Protein AF-A0A964ABP3-F1 (afdb_monomer)

Sequence (65 aa):
MKSFLFWGAALLLLVAALWLFHTSSRFLLDHDYLAGLLHVLVGLAVLRAGVEMARLAVVLKLRSR

Nearest PDB structures (foldseek):
  4di0-assemb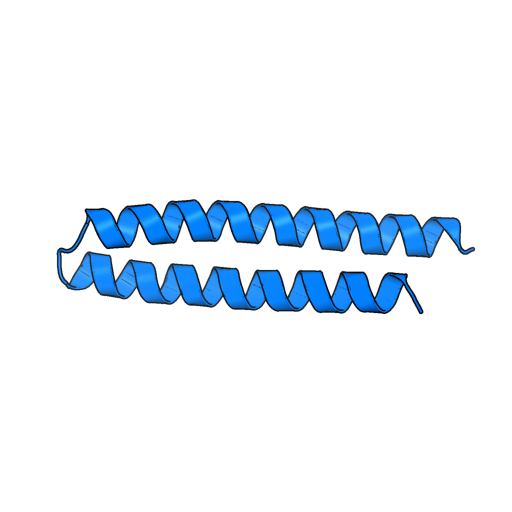ly1_B  TM=9.635E-01  e=4.626E+00  Burkholderia pseudomallei 1710b

Secondary structure (DSSP, 8-state):
-HHHHHHHHHHHHHHHHHHHHHHHHHHHHTT-HHHHHHHHHHHHHHHHHHHHHHHHHHHHHHHT-

Foldseek 3Di:
DVLVVLLVQLVVLLVVLVVLQVVLVVCVVVVVNVSSVVSNVVSVVSNVVSVVSNVVSVVVVVVVD

pLDDT: mean 93.99, std 7.42, range [61.53, 98.12]

Mean predicted aligned error: 3.5 Å

Structure (mmCIF, N/CA/C/O backbone):
data_AF-A0A964ABP3-F1
#
_entry.id   AF-A0A964ABP3-F1
#
loop_
_atom_site.group_PDB
_atom_site.id
_atom_site.type_symbol
_atom_site.label_atom_id
_atom_site.label_alt_id
_atom_site.label_comp_id
_atom_site.label_asym_id
_atom_site.label_entity_id
_atom_site.label_seq_id
_atom_site.pdbx_PDB_ins_code
_atom_site.Cartn_x
_atom_site.Cartn_y
_atom_site.Cartn_z
_atom_site.occupancy
_atom_site.B_iso_or_equiv
_atom_site.auth_seq_id
_atom_site.auth_comp_id
_atom_site.auth_asym_id
_atom_site.auth_atom_id
_atom_site.pdbx_PDB_model_num
ATOM 1 N N . MET A 1 1 ? -15.433 -9.580 19.515 1.00 62.88 1 MET A N 1
ATOM 2 C CA . MET A 1 1 ? -14.889 -10.446 18.438 1.00 62.88 1 MET A CA 1
ATOM 3 C C . MET A 1 1 ? -14.810 -9.743 17.083 1.00 62.88 1 MET A C 1
ATOM 5 O O . MET A 1 1 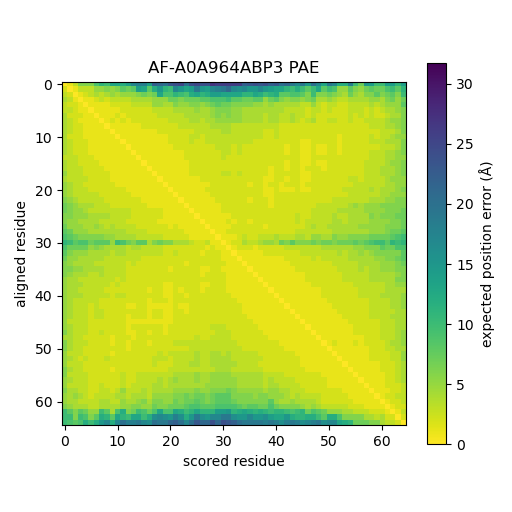? -13.723 -9.691 16.533 1.00 62.88 1 MET A O 1
ATOM 9 N N . LYS A 1 2 ? -15.890 -9.136 16.562 1.00 73.56 2 LYS A N 1
ATOM 10 C CA . LYS A 1 2 ? -15.890 -8.508 15.219 1.00 73.56 2 LYS A CA 1
ATOM 11 C C . LYS A 1 2 ? -14.804 -7.433 15.015 1.00 73.56 2 LYS A C 1
ATOM 13 O O . LYS A 1 2 ? -14.123 -7.465 14.005 1.00 73.56 2 LYS A O 1
ATOM 18 N N . SER A 1 3 ? -14.566 -6.554 15.996 1.00 78.69 3 SER A N 1
ATOM 19 C CA . SER A 1 3 ? -13.498 -5.529 15.928 1.00 78.69 3 SER A CA 1
ATOM 20 C C . SER A 1 3 ? -12.088 -6.123 15.744 1.00 78.69 3 SER A C 1
ATOM 22 O O . SER A 1 3 ? -11.272 -5.538 15.040 1.00 78.69 3 SER A O 1
ATOM 24 N N . PHE A 1 4 ? -11.810 -7.309 16.301 1.00 86.94 4 PHE A N 1
ATOM 25 C CA . PHE A 1 4 ? -10.505 -7.966 16.160 1.00 86.94 4 PHE A CA 1
ATOM 26 C C . PHE A 1 4 ? -10.239 -8.422 14.717 1.00 86.94 4 PHE A C 1
ATOM 28 O O . PHE A 1 4 ? -9.126 -8.268 14.227 1.00 86.94 4 PHE A O 1
ATOM 35 N N . LEU A 1 5 ? -11.272 -8.900 14.010 1.00 91.44 5 LEU A N 1
ATOM 36 C CA . LEU A 1 5 ? -11.160 -9.272 12.595 1.00 91.44 5 LEU A CA 1
ATOM 37 C C . LEU A 1 5 ? -10.800 -8.065 11.717 1.00 91.44 5 LEU A C 1
ATOM 39 O O . LEU A 1 5 ? -9.950 -8.188 10.842 1.00 91.44 5 LEU A O 1
ATOM 43 N N . PHE A 1 6 ? -11.386 -6.892 11.981 1.00 92.44 6 PHE A N 1
ATOM 44 C CA . PHE A 1 6 ? -11.060 -5.668 11.237 1.00 92.44 6 PHE A CA 1
ATOM 45 C C . PHE A 1 6 ? -9.636 -5.175 11.511 1.00 92.44 6 PHE A C 1
ATOM 47 O O . PHE A 1 6 ? -8.957 -4.748 1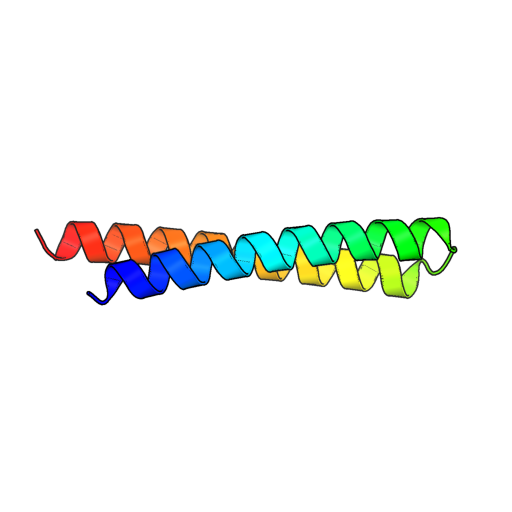0.582 1.00 92.44 6 PHE A O 1
ATOM 54 N N . TRP A 1 7 ? -9.153 -5.289 12.753 1.00 91.50 7 TRP A N 1
ATOM 55 C CA . TRP A 1 7 ? -7.748 -5.017 13.073 1.00 91.50 7 TRP A CA 1
ATOM 56 C C . TRP A 1 7 ? -6.796 -5.972 12.345 1.00 91.50 7 TRP A C 1
ATOM 58 O O . TRP A 1 7 ? -5.801 -5.522 11.780 1.00 91.50 7 TRP A O 1
ATOM 68 N N . GLY A 1 8 ? -7.124 -7.267 12.300 1.00 94.69 8 GLY A N 1
ATOM 69 C CA . GLY A 1 8 ? -6.355 -8.254 11.540 1.00 94.69 8 GLY A CA 1
ATOM 70 C C . GLY A 1 8 ? -6.330 -7.951 10.039 1.00 94.69 8 GLY A C 1
ATOM 71 O O . GLY A 1 8 ? -5.263 -7.943 9.432 1.00 94.69 8 GLY A O 1
ATOM 72 N N . ALA A 1 9 ? -7.483 -7.627 9.448 1.00 94.62 9 ALA A N 1
ATOM 73 C CA . ALA A 1 9 ? -7.581 -7.255 8.037 1.00 94.62 9 ALA A CA 1
ATOM 74 C C . ALA A 1 9 ? -6.796 -5.971 7.714 1.00 94.62 9 ALA A C 1
ATOM 76 O O . ALA A 1 9 ? -6.087 -5.926 6.712 1.00 94.62 9 ALA A O 1
ATOM 77 N N . ALA A 1 10 ? -6.869 -4.950 8.574 1.00 95.38 10 ALA A N 1
ATOM 78 C CA . ALA A 1 10 ? -6.099 -3.718 8.408 1.00 95.38 10 ALA A CA 1
ATOM 79 C C . ALA A 1 10 ? -4.584 -3.980 8.440 1.00 95.38 10 ALA A C 1
ATOM 81 O O . ALA A 1 10 ? -3.850 -3.440 7.612 1.00 95.38 10 ALA A O 1
ATOM 82 N N . LEU A 1 11 ? -4.122 -4.846 9.349 1.00 96.81 11 LEU A N 1
ATOM 83 C CA . LEU A 1 11 ? -2.715 -5.236 9.429 1.00 96.81 11 LEU A CA 1
ATOM 84 C C . LEU A 1 11 ? -2.264 -6.000 8.175 1.00 96.81 11 LEU A C 1
ATOM 86 O O . LEU A 1 11 ? -1.208 -5.698 7.626 1.00 96.81 11 LEU A O 1
ATOM 90 N N . LEU A 1 12 ? -3.073 -6.947 7.691 1.00 97.62 12 LEU A N 1
ATOM 9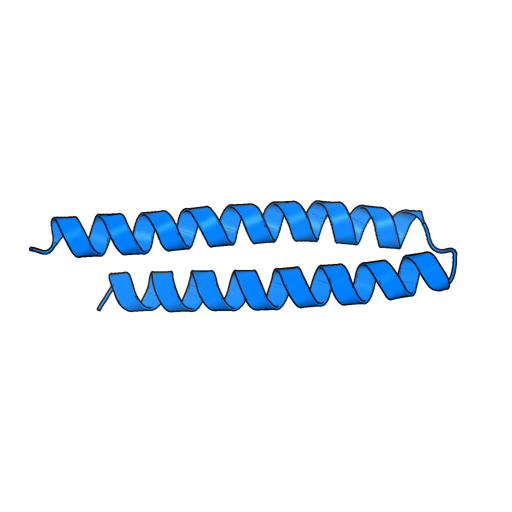1 C CA . LEU A 1 12 ? -2.781 -7.683 6.457 1.00 97.62 12 LEU A CA 1
ATOM 92 C C . LEU A 1 12 ? -2.693 -6.752 5.243 1.00 97.62 12 LEU A C 1
ATOM 94 O O . LEU A 1 12 ? -1.764 -6.876 4.448 1.00 97.62 12 LEU A O 1
ATOM 98 N N . LEU A 1 13 ? -3.614 -5.792 5.122 1.00 97.44 13 LEU A N 1
ATOM 99 C CA . LEU A 1 13 ? -3.58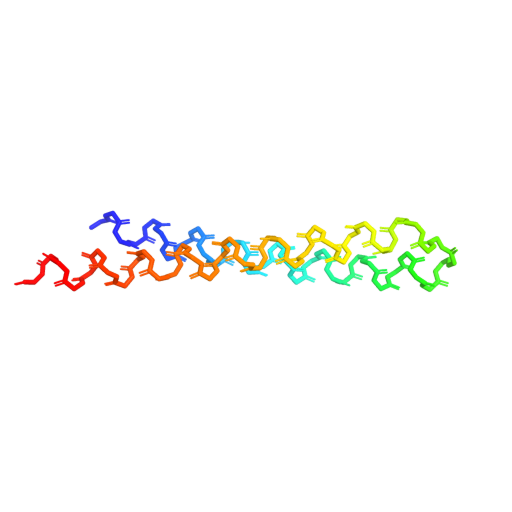7 -4.795 4.048 1.00 97.44 13 LEU A CA 1
ATOM 100 C C . LEU A 1 13 ? -2.351 -3.893 4.139 1.00 97.44 13 LEU A C 1
ATOM 102 O O . LEU A 1 13 ? -1.751 -3.585 3.113 1.00 97.44 13 LEU A O 1
ATOM 106 N N . LEU A 1 14 ? -1.921 -3.516 5.346 1.00 97.44 14 LEU A N 1
ATOM 107 C CA . LEU A 1 14 ? -0.683 -2.759 5.534 1.00 97.44 14 LEU A CA 1
ATOM 108 C C . LEU A 1 14 ? 0.541 -3.552 5.054 1.00 97.44 14 LEU A C 1
ATOM 110 O O . LEU A 1 14 ? 1.357 -3.024 4.301 1.00 97.44 14 LEU A O 1
ATOM 114 N N . VAL A 1 15 ? 0.652 -4.824 5.447 1.00 98.12 15 VAL A N 1
ATOM 115 C CA . VAL A 1 15 ? 1.748 -5.703 5.007 1.00 98.12 15 VAL A CA 1
ATOM 116 C C . VAL A 1 15 ? 1.723 -5.888 3.487 1.00 98.12 15 VAL A C 1
ATOM 118 O O . VAL A 1 15 ? 2.764 -5.780 2.840 1.00 98.12 15 VAL A O 1
ATOM 121 N N . ALA A 1 16 ? 0.542 -6.094 2.900 1.00 97.69 16 ALA A N 1
ATOM 122 C CA . ALA A 1 16 ? 0.378 -6.204 1.454 1.00 97.69 16 ALA A CA 1
ATOM 123 C C . ALA A 1 16 ? 0.792 -4.915 0.720 1.00 97.69 16 ALA A C 1
ATOM 125 O O . ALA A 1 16 ? 1.476 -4.986 -0.300 1.00 97.69 16 ALA A O 1
ATOM 126 N N . ALA A 1 17 ? 0.442 -3.738 1.249 1.00 97.56 17 ALA A N 1
ATOM 127 C CA . ALA A 1 17 ? 0.867 -2.460 0.679 1.00 97.56 17 ALA A CA 1
ATOM 128 C C . ALA A 1 17 ? 2.396 -2.310 0.711 1.00 97.56 17 ALA A C 1
ATOM 130 O O . ALA A 1 17 ? 2.996 -1.956 -0.303 1.00 97.56 17 ALA A O 1
ATOM 131 N N . LEU A 1 18 ? 3.044 -2.638 1.835 1.00 97.75 18 LEU A N 1
ATOM 132 C CA . LEU A 1 18 ? 4.509 -2.603 1.950 1.00 97.75 18 LEU A CA 1
ATOM 133 C C . LEU A 1 18 ? 5.187 -3.546 0.947 1.00 97.75 18 LEU A C 1
ATOM 135 O O . LEU A 1 18 ? 6.170 -3.166 0.310 1.00 97.75 18 LEU A O 1
ATOM 139 N N . TRP A 1 19 ? 4.642 -4.750 0.763 1.00 97.94 19 TRP A N 1
ATOM 140 C CA . TRP A 1 19 ? 5.129 -5.698 -0.238 1.00 97.94 19 TRP A CA 1
ATOM 141 C C . TRP A 1 19 ? 5.004 -5.152 -1.667 1.00 97.94 19 TRP A C 1
ATOM 143 O O . TRP A 1 19 ? 5.942 -5.260 -2.463 1.00 97.94 19 TRP A O 1
ATOM 153 N N . LEU A 1 20 ? 3.863 -4.543 -2.002 1.00 97.38 20 LEU A N 1
ATOM 154 C CA . LEU A 1 20 ? 3.636 -3.926 -3.312 1.00 97.38 20 LEU A CA 1
ATOM 155 C C . LEU A 1 20 ? 4.637 -2.801 -3.580 1.00 97.38 20 LEU A C 1
ATOM 157 O O . LEU A 1 20 ? 5.222 -2.776 -4.659 1.00 97.38 20 LEU A O 1
ATOM 161 N N . PHE A 1 21 ? 4.903 -1.938 -2.594 1.00 97.19 21 PHE A N 1
ATOM 162 C CA . PHE A 1 21 ? 5.916 -0.886 -2.724 1.00 97.19 21 PHE A CA 1
ATOM 163 C C . PHE A 1 21 ? 7.341 -1.442 -2.843 1.00 97.19 21 PHE A C 1
ATOM 165 O O . PHE A 1 21 ? 8.149 -0.928 -3.615 1.00 97.19 21 PHE A O 1
ATOM 172 N N . HIS A 1 22 ? 7.667 -2.522 -2.127 1.00 97.62 22 HIS A N 1
ATOM 173 C CA . HIS A 1 22 ? 8.957 -3.190 -2.311 1.00 97.62 22 HIS A CA 1
ATOM 174 C C . HIS A 1 22 ? 9.103 -3.738 -3.738 1.00 97.62 22 HIS A C 1
ATOM 176 O O . HIS A 1 22 ? 10.152 -3.588 -4.365 1.00 97.62 22 HIS A O 1
ATOM 182 N N . THR A 1 23 ? 8.035 -4.334 -4.269 1.00 97.31 23 THR A N 1
ATOM 183 C CA . THR A 1 23 ? 8.017 -4.907 -5.619 1.00 97.31 23 THR A CA 1
ATOM 184 C C . THR A 1 23 ? 8.052 -3.813 -6.690 1.00 97.31 23 THR A C 1
ATOM 186 O O . THR A 1 23 ? 8.793 -3.946 -7.661 1.00 97.31 23 THR A O 1
ATOM 189 N N . SER A 1 24 ? 7.350 -2.689 -6.495 1.00 97.31 24 SER A N 1
ATOM 190 C CA . SER A 1 24 ? 7.417 -1.555 -7.425 1.00 97.31 24 SER A CA 1
ATOM 191 C C . SER A 1 24 ? 8.832 -1.009 -7.558 1.00 97.31 24 SER A C 1
ATOM 193 O O . SER A 1 24 ? 9.255 -0.689 -8.663 1.00 97.31 24 SER A O 1
ATOM 195 N N . SER A 1 25 ? 9.584 -0.945 -6.455 1.00 96.12 25 SER A N 1
ATOM 196 C CA . SER A 1 25 ? 10.977 -0.494 -6.489 1.00 96.12 25 SER A CA 1
ATOM 197 C C . SER A 1 25 ? 11.857 -1.416 -7.330 1.00 96.12 25 SER A C 1
ATOM 199 O O . SER A 1 25 ? 12.722 -0.923 -8.043 1.00 96.12 25 SER A O 1
ATOM 201 N N . ARG A 1 26 ? 11.616 -2.736 -7.306 1.00 97.19 26 ARG A N 1
ATOM 202 C CA . ARG A 1 26 ? 12.330 -3.685 -8.177 1.00 97.19 26 ARG A CA 1
ATOM 203 C C . ARG A 1 26 ? 12.016 -3.435 -9.652 1.00 97.19 26 ARG A C 1
ATOM 205 O O . ARG A 1 26 ? 12.942 -3.237 -10.421 1.00 97.19 26 ARG A O 1
ATOM 212 N N . PHE A 1 27 ? 10.738 -3.314 -10.018 1.00 97.12 27 PHE A N 1
ATOM 213 C CA . PHE A 1 27 ? 10.350 -3.005 -11.402 1.00 97.12 27 PHE A CA 1
ATOM 214 C C . PHE A 1 27 ? 10.947 -1.688 -11.911 1.00 97.12 27 PHE A C 1
ATOM 216 O O . PHE A 1 27 ? 11.426 -1.622 -13.038 1.00 97.12 27 PHE A O 1
ATOM 223 N N . LEU A 1 28 ? 10.974 -0.652 -11.069 1.00 95.19 28 LEU A N 1
ATOM 224 C CA . LEU A 1 28 ? 11.579 0.635 -11.419 1.00 95.19 28 LEU A CA 1
ATOM 225 C C . LEU A 1 28 ? 13.096 0.529 -11.642 1.00 95.19 28 LEU A C 1
ATOM 227 O O . LEU A 1 28 ? 13.615 1.185 -12.544 1.00 95.19 28 LEU A O 1
ATOM 231 N N . LEU A 1 29 ? 13.800 -0.290 -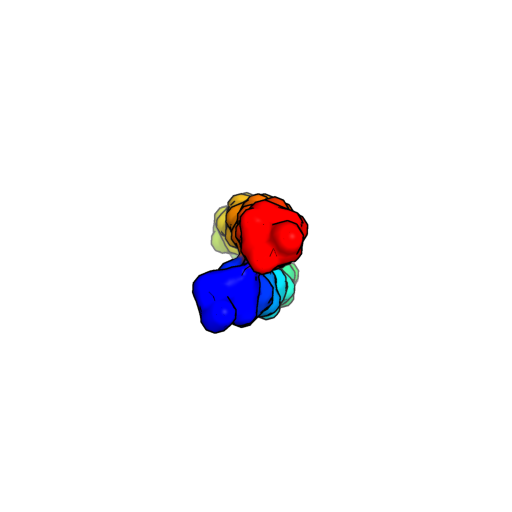10.852 1.00 97.12 29 LEU A N 1
ATOM 232 C CA . LEU A 1 29 ? 15.231 -0.568 -11.039 1.00 97.12 29 LEU A CA 1
ATOM 233 C C . LEU A 1 29 ? 15.494 -1.383 -12.313 1.00 97.12 29 LEU A C 1
ATOM 235 O O . LEU A 1 29 ? 16.464 -1.120 -13.022 1.00 97.12 29 LEU A O 1
ATOM 239 N N . ASP A 1 30 ? 14.591 -2.302 -12.647 1.00 97.56 30 ASP A N 1
ATOM 240 C CA . ASP A 1 30 ? 14.640 -3.112 -13.869 1.00 97.56 30 ASP A CA 1
ATOM 241 C C . ASP A 1 30 ? 14.141 -2.347 -15.116 1.00 97.56 30 ASP A C 1
ATOM 243 O O . ASP A 1 30 ? 14.013 -2.926 -16.192 1.00 97.56 30 ASP A O 1
ATOM 247 N N . HIS A 1 31 ? 13.896 -1.034 -14.993 1.00 96.81 31 HIS A N 1
ATOM 248 C CA . HIS A 1 31 ? 13.400 -0.139 -16.050 1.00 96.81 31 HIS A CA 1
ATOM 249 C C . HIS A 1 31 ? 12.003 -0.506 -16.590 1.00 96.81 31 HIS A C 1
ATOM 251 O O . HIS A 1 31 ? 11.548 0.055 -17.590 1.00 96.81 31 HIS A O 1
ATOM 257 N N . ASP A 1 32 ? 11.270 -1.380 -15.897 1.00 97.00 32 ASP A N 1
ATOM 258 C CA .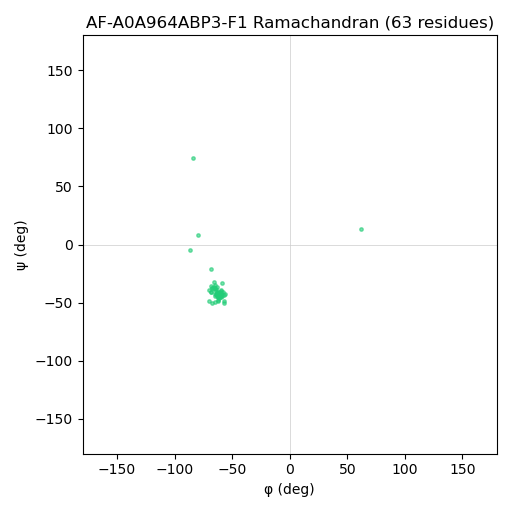 ASP A 1 32 ? 9.858 -1.653 -16.156 1.00 97.00 32 ASP A CA 1
ATOM 259 C C . ASP A 1 32 ? 8.985 -0.615 -15.434 1.00 97.00 32 ASP A C 1
ATOM 261 O O . ASP A 1 32 ? 8.368 -0.843 -14.385 1.00 97.00 32 ASP A O 1
ATOM 265 N N . TYR A 1 33 ? 8.968 0.592 -15.999 1.00 95.50 33 TYR A N 1
ATOM 266 C CA . TYR A 1 33 ? 8.280 1.732 -15.399 1.00 95.50 33 TYR A CA 1
ATOM 267 C C . TYR A 1 33 ? 6.763 1.552 -15.336 1.00 95.50 33 TYR A C 1
ATOM 269 O O . TYR A 1 33 ? 6.135 2.046 -14.399 1.00 95.50 33 TYR A O 1
ATOM 277 N N . LEU A 1 34 ? 6.164 0.846 -16.303 1.00 97.56 34 LEU A N 1
ATOM 278 C CA . LEU A 1 34 ? 4.720 0.623 -16.319 1.00 97.56 34 LEU A CA 1
ATOM 279 C C . LEU A 1 34 ? 4.314 -0.322 -15.187 1.00 97.56 34 LEU A C 1
ATOM 281 O O . LEU A 1 34 ? 3.409 0.014 -14.418 1.00 97.56 34 LEU A O 1
ATOM 285 N N . ALA A 1 35 ? 4.998 -1.461 -15.036 1.00 96.56 35 ALA A N 1
ATOM 286 C CA . ALA A 1 35 ? 4.730 -2.376 -13.931 1.00 96.56 35 ALA A CA 1
ATOM 287 C C . ALA A 1 35 ? 4.996 -1.705 -12.577 1.00 96.56 35 ALA A C 1
ATOM 289 O O . ALA A 1 35 ? 4.170 -1.818 -11.663 1.00 96.56 35 ALA A O 1
ATOM 290 N N . GLY A 1 36 ? 6.095 -0.951 -12.466 1.00 97.62 36 GLY A N 1
ATOM 291 C CA . GLY A 1 36 ? 6.431 -0.173 -11.275 1.00 97.62 36 GLY A CA 1
ATOM 292 C C . GLY A 1 36 ? 5.332 0.820 -10.896 1.00 97.62 36 GLY A C 1
ATOM 293 O O . GLY A 1 36 ? 4.852 0.805 -9.761 1.00 97.62 36 GLY A O 1
ATOM 294 N N . LEU A 1 37 ? 4.869 1.630 -11.853 1.00 97.56 37 LEU A N 1
ATOM 295 C CA . LEU A 1 37 ? 3.804 2.609 -11.635 1.00 97.56 37 LEU A CA 1
ATOM 296 C C . LEU A 1 37 ? 2.486 1.942 -11.222 1.00 97.56 37 LEU A C 1
ATOM 298 O O . LEU A 1 37 ? 1.841 2.394 -10.275 1.00 97.56 37 LEU A O 1
ATOM 302 N N . LEU A 1 38 ? 2.099 0.847 -11.882 1.00 97.88 38 LEU A N 1
ATOM 303 C CA . LEU A 1 38 ? 0.890 0.102 -11.527 1.00 97.88 38 LEU A CA 1
ATOM 304 C 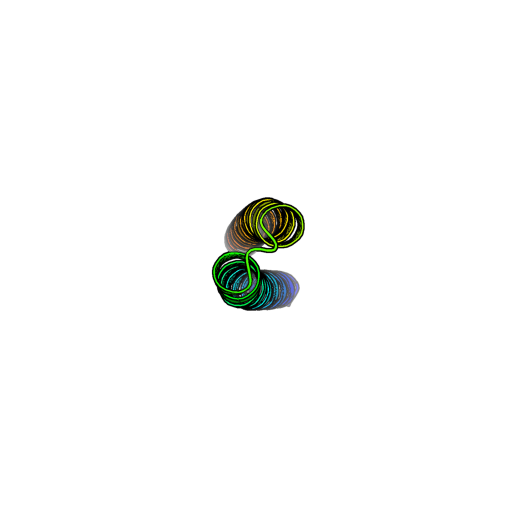C . LEU A 1 38 ? 0.958 -0.431 -10.090 1.00 97.88 38 LEU A C 1
ATOM 306 O O . LEU A 1 38 ? -0.007 -0.290 -9.340 1.00 97.88 38 LEU A O 1
ATOM 310 N N . HIS A 1 39 ? 2.104 -0.969 -9.671 1.00 97.75 39 HIS A N 1
ATOM 311 C CA . HIS A 1 39 ? 2.285 -1.458 -8.302 1.00 97.75 39 HIS A CA 1
ATOM 312 C C . HIS A 1 39 ? 2.225 -0.332 -7.265 1.00 97.75 39 HIS A C 1
ATOM 314 O O . HIS A 1 39 ? 1.640 -0.531 -6.201 1.00 97.75 39 HIS A O 1
ATOM 320 N N . VAL A 1 40 ? 2.749 0.858 -7.578 1.00 97.69 40 VAL A N 1
ATOM 321 C CA . VAL A 1 40 ? 2.608 2.045 -6.715 1.00 97.69 40 VAL A CA 1
ATOM 322 C C . VAL A 1 40 ? 1.137 2.432 -6.563 1.00 97.69 40 VAL A C 1
ATOM 324 O O . VAL A 1 40 ? 0.666 2.619 -5.440 1.00 97.69 40 VAL A O 1
ATOM 327 N N . LEU A 1 41 ? 0.389 2.522 -7.668 1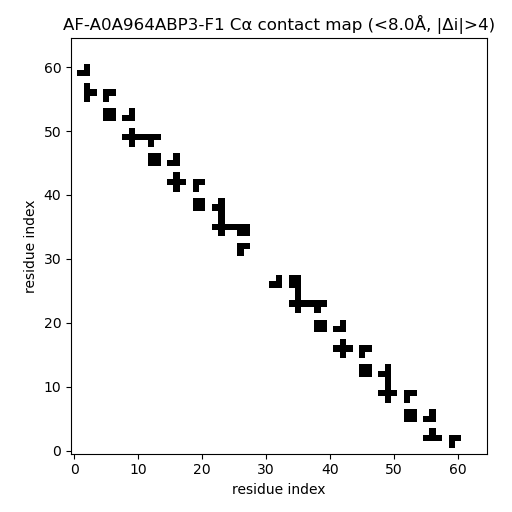.00 98.06 41 LEU A N 1
ATOM 328 C CA . LEU A 1 41 ? -1.028 2.901 -7.638 1.00 98.06 41 LEU A CA 1
ATOM 329 C C . LEU A 1 41 ? -1.869 1.896 -6.843 1.00 98.06 41 LEU A C 1
ATOM 331 O O . LEU A 1 41 ? -2.672 2.293 -5.993 1.00 98.06 41 LEU A O 1
ATOM 335 N N . VAL A 1 42 ? -1.653 0.598 -7.070 1.00 97.88 42 VAL A N 1
ATOM 336 C CA . VAL A 1 42 ? -2.331 -0.461 -6.311 1.00 97.88 42 VAL A CA 1
ATOM 337 C C . VAL A 1 42 ? -1.910 -0.419 -4.840 1.00 97.88 42 VAL A C 1
ATOM 339 O O . VAL A 1 42 ? -2.773 -0.482 -3.967 1.00 97.88 42 VAL A O 1
ATOM 342 N N . GLY A 1 43 ? -0.622 -0.232 -4.541 1.00 97.88 43 GLY A N 1
ATOM 343 C CA . GLY A 1 43 ? -0.112 -0.098 -3.174 1.00 97.88 43 GLY A CA 1
ATOM 344 C C . GLY A 1 43 ? -0.776 1.047 -2.403 1.00 97.88 43 GLY A C 1
ATOM 345 O O . GLY A 1 43 ? -1.204 0.857 -1.263 1.00 97.88 43 GLY A O 1
ATOM 346 N N . LEU A 1 44 ? -0.956 2.208 -3.041 1.00 98.12 44 LEU A N 1
ATOM 347 C CA . LEU A 1 44 ? -1.672 3.350 -2.461 1.00 98.12 44 LEU A CA 1
ATOM 348 C C . LEU A 1 44 ? -3.155 3.042 -2.207 1.00 98.12 44 LEU A C 1
ATOM 350 O O . LEU A 1 44 ? -3.684 3.385 -1.146 1.00 98.12 44 LEU A O 1
ATOM 354 N N . ALA A 1 45 ? -3.828 2.377 -3.150 1.00 97.94 45 ALA A N 1
ATOM 355 C CA . ALA A 1 45 ? -5.225 1.979 -2.990 1.00 97.94 45 ALA A CA 1
ATOM 356 C C . ALA A 1 45 ? -5.407 0.979 -1.832 1.00 97.94 45 ALA A C 1
ATOM 358 O O . ALA A 1 45 ? -6.302 1.149 -1.000 1.00 97.94 45 ALA A O 1
ATOM 359 N N . VAL A 1 46 ? -4.523 -0.020 -1.737 1.00 98.00 46 VAL A N 1
ATOM 360 C CA . VAL A 1 46 ? -4.510 -1.019 -0.657 1.00 98.00 46 VAL A CA 1
ATOM 361 C C . VAL A 1 46 ? -4.240 -0.356 0.694 1.00 98.00 46 VAL A C 1
ATOM 363 O O . VAL A 1 46 ? -4.948 -0.635 1.663 1.00 98.00 46 VAL A O 1
ATOM 366 N N . LEU A 1 47 ? -3.281 0.573 0.763 1.00 97.94 47 LEU A N 1
ATOM 367 C CA . LEU A 1 47 ? -2.989 1.322 1.985 1.00 97.94 47 LEU A CA 1
ATOM 368 C C . LEU A 1 47 ? -4.212 2.120 2.457 1.00 97.94 47 LEU A C 1
ATOM 370 O O . LEU A 1 47 ? -4.568 2.071 3.636 1.00 97.94 47 LEU A O 1
ATOM 374 N N . ARG A 1 48 ? -4.895 2.810 1.535 1.00 97.81 48 ARG A N 1
ATOM 375 C CA . ARG A 1 48 ? -6.125 3.549 1.845 1.00 97.81 48 ARG A CA 1
ATOM 376 C C . ARG A 1 48 ? -7.217 2.618 2.373 1.00 97.81 48 ARG A C 1
ATOM 378 O O . ARG A 1 48 ? -7.833 2.936 3.387 1.00 97.81 48 ARG A O 1
ATOM 385 N N . ALA A 1 49 ? -7.421 1.461 1.744 1.00 96.94 49 ALA A N 1
ATOM 386 C CA . ALA A 1 49 ? -8.368 0.459 2.233 1.00 96.94 49 ALA A CA 1
ATOM 387 C C . ALA A 1 49 ? -8.005 -0.032 3.648 1.00 96.94 49 ALA A C 1
ATOM 389 O O . ALA A 1 49 ? -8.883 -0.139 4.504 1.00 96.94 49 ALA A O 1
ATOM 390 N N . GLY A 1 50 ? -6.717 -0.259 3.927 1.00 96.94 50 GLY A N 1
ATOM 391 C CA . GLY A 1 50 ? -6.228 -0.635 5.257 1.00 96.94 50 GLY A CA 1
ATOM 392 C C . GLY A 1 50 ? -6.537 0.414 6.330 1.00 96.94 50 GLY A C 1
ATOM 393 O O . GLY A 1 50 ? -7.020 0.068 7.410 1.00 96.94 50 GLY A O 1
ATOM 394 N N . VAL A 1 51 ? -6.338 1.699 6.019 1.00 97.12 51 VAL A N 1
ATOM 395 C CA . VAL A 1 51 ? -6.675 2.816 6.922 1.00 97.12 51 VAL A CA 1
ATOM 396 C C . VAL A 1 51 ? -8.176 2.870 7.214 1.00 97.12 51 VAL A C 1
ATOM 398 O O . VAL A 1 51 ? -8.567 3.036 8.371 1.00 97.12 51 VAL A O 1
ATOM 401 N N . GLU A 1 52 ? -9.023 2.692 6.201 1.00 96.62 52 GLU A N 1
ATOM 402 C CA . GLU A 1 52 ? -10.478 2.667 6.394 1.00 96.62 52 GLU A CA 1
ATOM 403 C C . GLU A 1 52 ? -10.924 1.468 7.246 1.00 96.62 52 GLU A C 1
ATOM 405 O O . GLU A 1 52 ? -11.751 1.622 8.149 1.00 96.62 52 GLU A O 1
ATOM 410 N N . MET A 1 53 ? -10.317 0.291 7.058 1.00 95.38 53 MET A N 1
ATOM 411 C CA . MET A 1 53 ? -10.576 -0.873 7.917 1.00 95.38 53 MET A CA 1
ATOM 412 C C . MET A 1 53 ? -10.163 -0.623 9.373 1.00 95.38 53 MET A C 1
ATOM 414 O O . MET A 1 53 ? -10.912 -0.970 10.291 1.00 95.38 53 MET A O 1
ATOM 418 N N . ALA A 1 54 ? -9.019 0.026 9.605 1.00 94.62 54 ALA A N 1
ATOM 419 C CA . ALA A 1 54 ? -8.586 0.405 10.950 1.00 94.62 54 ALA A CA 1
ATOM 420 C C . ALA A 1 54 ? -9.560 1.407 11.597 1.00 94.62 54 ALA A C 1
ATOM 422 O O . ALA A 1 54 ? -9.946 1.238 12.758 1.00 94.62 54 ALA A O 1
ATOM 423 N N . ARG A 1 55 ? -10.030 2.407 10.836 1.00 95.12 55 ARG A N 1
ATOM 424 C CA . ARG A 1 55 ? -11.074 3.347 11.280 1.00 95.12 55 ARG A CA 1
ATOM 425 C C . ARG A 1 55 ? -12.349 2.617 11.698 1.00 95.12 55 ARG A C 1
ATOM 427 O O . ARG A 1 55 ? -12.854 2.857 12.796 1.00 95.12 55 ARG A O 1
ATOM 434 N N . LEU A 1 56 ? -12.843 1.694 10.872 1.00 94.19 56 LEU A N 1
ATOM 435 C CA . LEU A 1 56 ? -14.025 0.884 11.188 1.00 94.19 56 LEU A CA 1
ATOM 436 C C . LEU A 1 56 ? -13.820 0.045 12.454 1.00 94.19 56 LEU A C 1
ATOM 438 O O . LEU A 1 56 ? -14.718 -0.032 13.297 1.00 94.19 56 LEU A O 1
ATOM 442 N N . ALA A 1 57 ? -12.634 -0.540 12.629 1.00 93.25 57 ALA A N 1
ATOM 443 C CA . ALA A 1 57 ? -12.304 -1.324 13.814 1.00 93.25 57 ALA A CA 1
ATOM 444 C C . ALA A 1 57 ? -12.399 -0.493 15.106 1.00 93.25 57 ALA A C 1
ATOM 446 O O . ALA A 1 57 ? -12.903 -0.995 16.119 1.00 93.25 57 ALA A O 1
ATOM 447 N N . VAL A 1 58 ? -11.946 0.767 15.060 1.00 93.94 58 VAL A N 1
ATOM 448 C CA . VAL A 1 58 ? -12.037 1.734 16.167 1.00 93.94 58 VAL A CA 1
ATOM 449 C C . VAL A 1 58 ? -13.489 2.119 16.439 1.00 93.94 58 VAL A C 1
ATOM 451 O O . VAL A 1 58 ? -13.935 2.005 17.581 1.00 93.94 58 VAL A O 1
ATOM 454 N N . VAL A 1 59 ? -14.250 2.502 15.410 1.00 94.44 59 VAL A N 1
ATOM 455 C CA . VAL A 1 59 ? -15.666 2.894 15.555 1.00 94.44 59 VAL A CA 1
ATOM 456 C C . VAL A 1 59 ? -16.496 1.757 16.157 1.00 94.44 59 VAL A C 1
ATOM 458 O O . VAL A 1 59 ? -17.263 1.975 17.094 1.00 94.44 59 VAL A O 1
ATOM 461 N N . LEU A 1 60 ? -16.301 0.521 15.689 1.00 91.38 60 LEU A N 1
ATOM 462 C CA . LEU A 1 60 ? -16.990 -0.655 16.230 1.00 91.38 60 LEU A CA 1
ATOM 463 C C . LEU A 1 60 ? -16.608 -0.952 17.684 1.00 91.38 60 LEU A C 1
ATOM 465 O O . LEU A 1 60 ? -17.450 -1.407 18.455 1.00 91.38 60 LEU A O 1
ATOM 469 N N . LYS A 1 61 ? -15.349 -0.707 18.066 1.00 90.44 61 LYS A N 1
ATOM 470 C CA . LYS A 1 61 ? -14.890 -0.882 19.450 1.00 90.44 61 LYS A CA 1
ATOM 471 C C . LYS A 1 61 ? -15.521 0.152 20.381 1.00 90.44 61 LYS A C 1
ATOM 473 O O . LYS A 1 61 ? -15.912 -0.210 21.486 1.00 90.44 61 LYS A O 1
ATOM 478 N N . LEU A 1 62 ? -15.632 1.403 19.931 1.00 89.88 62 LEU A N 1
ATOM 479 C CA . LEU A 1 62 ? -16.258 2.487 20.690 1.00 89.88 62 LEU A CA 1
ATOM 480 C C . LEU A 1 62 ? -17.769 2.281 20.843 1.00 89.88 62 LEU A C 1
ATOM 482 O O . LEU A 1 62 ? -18.280 2.471 21.934 1.00 89.88 62 LEU A O 1
ATOM 486 N N . ARG A 1 63 ? -18.465 1.819 19.794 1.00 86.12 63 ARG A N 1
ATOM 487 C CA . ARG A 1 63 ? -19.916 1.542 19.827 1.00 86.12 63 ARG A CA 1
ATOM 488 C C . ARG A 1 63 ? -20.310 0.356 20.717 1.00 86.12 63 ARG A C 1
ATOM 490 O O . ARG A 1 63 ? -21.475 0.206 21.054 1.00 86.12 63 ARG A O 1
ATOM 497 N N . SER A 1 64 ? -19.367 -0.537 21.012 1.00 78.31 64 SER A N 1
ATOM 498 C CA . SER A 1 64 ? -19.603 -1.726 21.840 1.00 78.31 64 SER A CA 1
ATOM 499 C C . SER A 1 64 ? -19.447 -1.462 23.344 1.00 78.31 64 SER A C 1
ATOM 501 O O . SER A 1 64 ? -19.646 -2.397 24.121 1.00 78.31 64 SER A O 1
ATOM 503 N N . ARG A 1 65 ? -19.027 -0.256 23.738 1.00 61.53 65 ARG A N 1
ATOM 504 C CA . ARG A 1 65 ? -19.012 0.218 25.126 1.00 61.53 65 ARG A CA 1
ATOM 505 C C . ARG A 1 65 ? -20.245 1.065 25.384 1.00 61.53 65 ARG A C 1
ATOM 507 O O . ARG A 1 65 ? -20.716 1.007 26.535 1.00 61.53 65 ARG A O 1
#

Radius of gyration: 15.01 Å; Cα contacts (8 Å, |Δi|>4): 62; chains: 1; bounding box: 35×14×41 Å

Solvent-accessible surface area (backbone atoms only — not comparable to full-atom values): 3164 Å² total; per-residue (Å²): 112,72,38,57,54,31,44,52,50,17,51,52,27,44,53,52,18,54,51,30,45,54,50,17,52,51,28,47,74,72,67,37,52,67,64,14,51,51,28,43,54,51,19,52,53,36,37,51,52,15,53,52,33,40,51,50,19,50,53,51,53,60,74,73,108